Protein AF-A0A954UWA8-F1 (afdb_monomer_lite)

Sequence (147 aa):
MTDYVNLYKSAEDASPSINAAKHMTGFKRRRFMAAMAMEHCNGSPRQTETSLGFNRRAVSRGLQELELGKTIRNLPERRGRPRIEQQRLMNRRGFSLRKVRKTQPLKKIPETNDIFDNVKAAHQRAATDQSILRISIDDKAKVKIGD

Foldseek 3Di:
DDPPPPPPDDPPPLVVLVVVLVPDDDLVSLLSLQVCCVVPVVLQLVVCCVRNVDHSVSNVQSVVCVVVVHRPDDPVVVVDDPDVVVQVVQVVVVHHDDPDPPPDDPDDDPCNVVVVVVVVVVVVVLVPDPVHDDDDDDPPDDDDDDD

Radius of gyration: 26.73 Å; chains: 1; bounding box: 42×74×59 Å

Structure (mmCIF, N/CA/C/O backbone):
data_AF-A0A954UWA8-F1
#
_entry.id   AF-A0A954UWA8-F1
#
loop_
_atom_site.group_PDB
_atom_site.id
_atom_site.type_symbol
_atom_site.label_atom_id
_atom_site.label_alt_id
_atom_site.label_comp_id
_atom_site.label_asym_id
_atom_site.label_entity_id
_atom_site.label_seq_id
_atom_site.pdbx_PDB_ins_code
_atom_site.Cartn_x
_atom_site.Cartn_y
_atom_s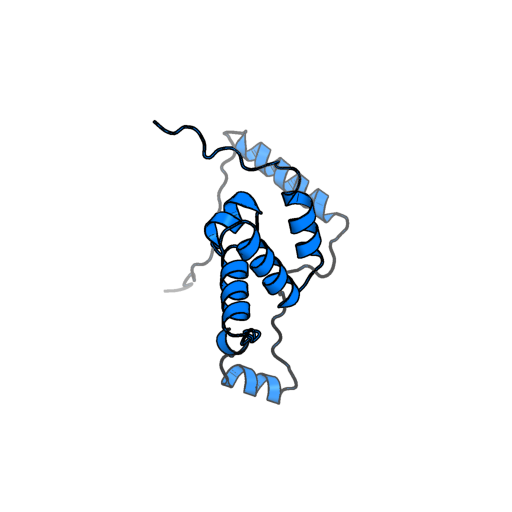ite.Cartn_z
_atom_site.occupancy
_atom_site.B_iso_or_equiv
_atom_site.auth_seq_id
_atom_site.auth_comp_id
_atom_site.auth_asym_id
_atom_site.auth_atom_id
_atom_site.pdbx_PDB_model_num
ATOM 1 N N . MET A 1 1 ? 0.218 42.835 -8.647 1.00 42.09 1 MET A N 1
ATOM 2 C CA . MET A 1 1 ? 0.907 41.682 -9.261 1.00 42.09 1 MET A CA 1
ATOM 3 C C . MET A 1 1 ? 1.791 41.084 -8.173 1.00 42.09 1 MET A C 1
ATOM 5 O O . MET A 1 1 ? 2.926 41.499 -8.003 1.00 42.09 1 MET A O 1
ATOM 9 N N . THR A 1 2 ? 1.187 40.310 -7.273 1.00 32.12 2 THR A N 1
ATOM 10 C CA . THR A 1 2 ? 1.740 40.021 -5.940 1.00 32.12 2 THR A CA 1
ATOM 11 C C . THR A 1 2 ? 2.605 38.763 -5.983 1.00 32.12 2 THR A C 1
ATOM 13 O O . THR A 1 2 ? 2.149 37.670 -5.659 1.00 32.12 2 THR A O 1
ATOM 16 N N . ASP A 1 3 ? 3.863 38.933 -6.376 1.00 39.56 3 ASP A N 1
ATOM 17 C CA . ASP A 1 3 ? 4.914 37.916 -6.287 1.00 39.56 3 ASP A CA 1
ATOM 18 C C . ASP A 1 3 ? 5.499 37.854 -4.864 1.00 39.56 3 ASP A C 1
ATOM 20 O O . ASP A 1 3 ? 6.631 38.261 -4.649 1.00 39.56 3 ASP A O 1
ATOM 24 N N . TYR A 1 4 ? 4.742 37.385 -3.859 1.00 35.78 4 TYR A N 1
ATOM 25 C CA . TYR A 1 4 ? 5.257 37.223 -2.477 1.00 35.78 4 TYR A CA 1
ATOM 26 C C . TYR A 1 4 ? 4.566 36.103 -1.670 1.00 35.78 4 TYR A C 1
ATOM 28 O O . TYR A 1 4 ? 4.330 36.238 -0.474 1.00 35.78 4 TYR A O 1
ATOM 36 N N . VAL A 1 5 ? 4.239 34.964 -2.292 1.00 45.06 5 VAL A N 1
ATOM 37 C CA . VAL A 1 5 ? 3.778 33.751 -1.562 1.00 45.06 5 VAL A CA 1
ATOM 38 C C . VAL A 1 5 ? 4.747 32.578 -1.761 1.00 45.06 5 VAL A C 1
ATOM 40 O O . VAL A 1 5 ? 4.404 31.415 -1.586 1.00 45.06 5 VAL A O 1
ATOM 43 N N . ASN A 1 6 ? 5.996 32.890 -2.114 1.00 44.12 6 ASN A N 1
ATOM 44 C CA . ASN A 1 6 ? 7.080 31.922 -2.277 1.00 44.12 6 ASN A CA 1
ATOM 45 C C . ASN A 1 6 ? 8.176 32.143 -1.221 1.00 44.12 6 ASN A C 1
ATOM 47 O O . ASN A 1 6 ? 9.364 32.190 -1.516 1.00 44.12 6 ASN A O 1
ATOM 51 N N . LEU A 1 7 ? 7.741 32.304 0.033 1.00 37.06 7 LEU A N 1
ATOM 52 C CA . LEU A 1 7 ? 8.599 32.364 1.218 1.00 37.06 7 LEU A CA 1
ATOM 53 C C . LEU A 1 7 ? 8.296 31.189 2.164 1.00 37.06 7 LEU A C 1
ATOM 55 O O . LEU A 1 7 ? 8.287 31.327 3.386 1.00 37.06 7 LEU A O 1
ATOM 59 N N . TYR A 1 8 ? 8.006 30.016 1.596 1.00 37.06 8 TYR A N 1
ATOM 60 C CA . TYR A 1 8 ? 7.974 28.776 2.361 1.00 37.06 8 TYR A CA 1
ATOM 61 C C . TYR A 1 8 ? 9.401 28.264 2.503 1.00 37.06 8 TYR A C 1
ATOM 63 O O . TYR A 1 8 ? 9.966 27.629 1.617 1.00 37.06 8 TYR A O 1
ATOM 71 N N . LYS A 1 9 ? 9.962 28.646 3.647 1.00 42.75 9 LYS A N 1
ATOM 72 C CA . LYS A 1 9 ? 11.097 28.048 4.342 1.00 42.75 9 LYS A CA 1
ATOM 73 C C . LYS A 1 9 ? 11.376 26.604 3.892 1.00 42.75 9 LYS A C 1
ATOM 75 O O . LYS A 1 9 ? 10.554 25.717 4.087 1.00 42.75 9 LYS A O 1
ATOM 80 N N . SER A 1 10 ? 12.557 26.452 3.302 1.00 33.97 10 SER A N 1
ATOM 81 C CA . SER A 1 10 ? 13.449 25.293 3.313 1.00 33.97 10 SER A CA 1
ATOM 82 C C . SER A 1 10 ? 12.843 23.911 3.046 1.00 33.97 10 SER A C 1
ATOM 84 O O . SER A 1 10 ? 12.248 23.268 3.904 1.00 33.97 10 SER A O 1
ATOM 86 N N . ALA A 1 11 ? 13.191 23.364 1.881 1.00 41.09 11 ALA A N 1
ATOM 87 C CA . ALA A 1 11 ? 13.067 21.950 1.518 1.00 41.09 11 ALA A CA 1
ATOM 88 C C . ALA A 1 11 ? 13.840 20.968 2.445 1.00 41.09 11 ALA A C 1
ATOM 90 O O . ALA A 1 11 ? 13.924 19.777 2.147 1.00 41.09 11 ALA A O 1
ATOM 91 N N . GLU A 1 12 ? 14.394 21.438 3.567 1.00 43.56 12 GLU A N 1
ATOM 92 C CA . GLU A 1 12 ? 15.214 20.664 4.506 1.00 43.56 12 GLU A CA 1
ATOM 93 C C . GLU A 1 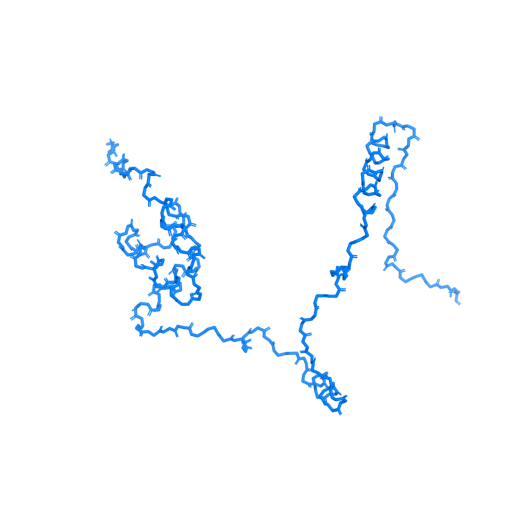12 ? 14.389 19.984 5.620 1.00 43.56 12 GLU A C 1
ATOM 95 O O . GLU A 1 12 ? 14.792 18.928 6.109 1.00 43.56 12 GLU A O 1
ATOM 100 N N . ASP A 1 13 ? 13.172 20.454 5.926 1.00 48.06 13 ASP A N 1
ATOM 101 C CA . ASP A 1 13 ? 12.352 19.905 7.028 1.0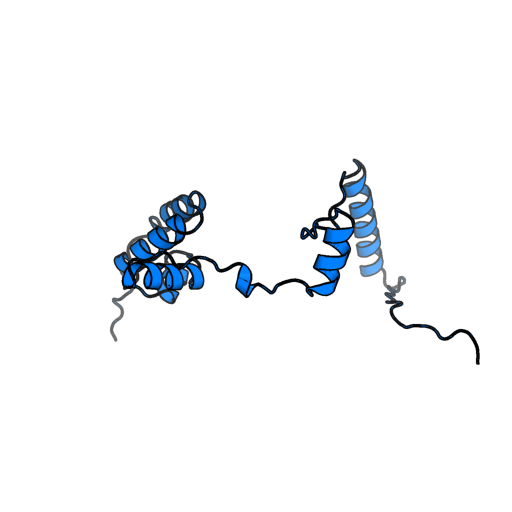0 48.06 13 ASP A CA 1
ATOM 102 C C . ASP A 1 13 ? 11.359 18.801 6.602 1.00 48.06 13 ASP A C 1
ATOM 104 O O . ASP A 1 13 ? 10.752 18.116 7.433 1.00 48.06 13 ASP A O 1
ATOM 108 N N . ALA A 1 14 ? 11.203 18.555 5.296 1.00 49.97 14 ALA A N 1
ATOM 109 C CA . ALA A 1 14 ? 10.303 17.510 4.798 1.00 49.97 14 ALA A CA 1
ATOM 110 C C . ALA A 1 14 ? 10.887 16.093 4.986 1.00 49.97 14 ALA A C 1
ATOM 112 O O . ALA A 1 14 ? 10.157 15.147 5.309 1.00 49.97 14 ALA A O 1
ATOM 113 N N . SER A 1 15 ? 12.207 15.939 4.837 1.00 48.75 15 SER A N 1
ATOM 114 C CA . SER A 1 15 ? 12.899 14.640 4.881 1.00 48.75 15 SER A CA 1
ATOM 115 C C . SER A 1 15 ? 12.805 13.917 6.240 1.00 48.75 15 SER A C 1
ATOM 117 O O . SER A 1 15 ? 12.526 12.709 6.246 1.00 48.75 15 SER A O 1
ATOM 119 N N . PRO A 1 16 ? 12.947 14.593 7.400 1.00 56.72 16 PRO A N 1
ATOM 120 C CA . PRO A 1 16 ? 12.762 13.964 8.710 1.00 56.72 16 PRO A CA 1
ATOM 121 C C . PRO A 1 16 ? 11.324 13.482 8.951 1.00 56.72 16 PRO A C 1
ATOM 123 O O . PRO A 1 16 ? 11.121 12.405 9.515 1.00 56.72 16 PRO A O 1
ATOM 126 N N . SER A 1 17 ? 10.317 14.224 8.474 1.00 67.88 17 SER A N 1
ATOM 127 C CA . SER A 1 17 ? 8.898 13.925 8.729 1.00 67.88 17 SER A CA 1
ATOM 128 C C . SER A 1 17 ? 8.416 12.649 8.021 1.00 67.88 17 SER A C 1
ATOM 130 O O . SER A 1 17 ? 7.712 11.820 8.609 1.00 67.88 17 SER A O 1
ATOM 132 N N . ILE A 1 18 ? 8.858 12.425 6.778 1.00 72.81 18 ILE A N 1
ATOM 133 C CA . ILE A 1 18 ? 8.570 11.200 6.022 1.00 72.81 18 ILE A CA 1
ATOM 134 C C . ILE A 1 18 ? 9.270 10.003 6.656 1.00 72.81 18 ILE A C 1
ATOM 136 O O . ILE A 1 18 ? 8.664 8.935 6.788 1.00 72.81 18 ILE A O 1
ATOM 140 N N . ASN A 1 19 ? 10.525 10.165 7.072 1.00 75.38 19 ASN A N 1
ATOM 141 C CA . ASN A 1 19 ? 11.275 9.095 7.721 1.00 75.38 19 ASN A CA 1
ATOM 142 C C . ASN A 1 19 ? 10.662 8.720 9.077 1.00 75.38 19 ASN A C 1
ATOM 144 O O . ASN A 1 19 ? 10.428 7.536 9.320 1.00 75.38 19 ASN A O 1
ATOM 148 N N . ALA A 1 20 ? 10.250 9.696 9.890 1.00 83.19 20 ALA A N 1
ATOM 149 C CA . ALA A 1 20 ? 9.495 9.449 11.118 1.00 83.19 20 ALA A CA 1
ATOM 150 C C . ALA A 1 20 ? 8.187 8.686 10.838 1.00 83.19 20 ALA A C 1
ATOM 152 O O . ALA A 1 20 ? 7.915 7.645 11.443 1.00 83.19 20 ALA A O 1
ATOM 153 N N . ALA A 1 21 ? 7.407 9.131 9.847 1.00 83.38 21 ALA A N 1
ATOM 154 C CA . ALA A 1 21 ? 6.148 8.487 9.487 1.00 83.38 21 ALA A CA 1
ATOM 155 C C . ALA A 1 21 ? 6.321 7.048 8.958 1.00 83.38 21 ALA A C 1
ATOM 157 O O . ALA A 1 21 ? 5.426 6.221 9.152 1.00 83.38 21 ALA A O 1
ATOM 158 N N . LYS A 1 22 ? 7.449 6.717 8.311 1.00 84.06 22 LYS A N 1
ATOM 159 C CA . LYS A 1 22 ? 7.761 5.352 7.840 1.00 84.06 22 LYS A CA 1
ATOM 160 C C . LYS A 1 22 ? 7.927 4.359 8.991 1.00 84.06 22 LYS A C 1
ATOM 162 O O . LYS A 1 22 ? 7.508 3.211 8.851 1.00 84.06 22 LYS A O 1
ATOM 167 N N . HIS A 1 23 ? 8.478 4.796 10.122 1.00 83.75 23 HIS A N 1
ATOM 168 C CA . HIS A 1 23 ? 8.664 3.952 11.307 1.00 83.75 23 HIS A CA 1
ATOM 169 C C . HIS A 1 23 ? 7.396 3.820 12.168 1.00 83.75 23 HIS A C 1
ATOM 171 O O . HIS A 1 23 ? 7.339 2.994 13.078 1.00 83.75 23 HIS A O 1
ATOM 177 N N . MET A 1 24 ? 6.338 4.574 11.856 1.00 86.81 24 MET A N 1
ATOM 178 C CA . MET A 1 24 ? 5.040 4.472 12.519 1.00 86.81 24 MET A CA 1
ATOM 179 C C . MET A 1 24 ? 4.063 3.619 11.702 1.00 86.81 24 MET A C 1
ATOM 181 O O . MET A 1 24 ? 3.979 3.709 10.477 1.00 86.81 24 MET A O 1
ATOM 185 N N . THR A 1 25 ? 3.232 2.822 12.377 1.00 84.81 25 THR A N 1
ATOM 186 C CA . THR A 1 25 ? 2.232 1.973 11.712 1.00 84.81 25 THR A CA 1
ATOM 187 C C . THR A 1 25 ? 0.799 2.334 12.106 1.00 84.81 25 THR A C 1
ATOM 189 O O . THR A 1 25 ? 0.516 2.900 13.165 1.00 84.81 25 THR A O 1
ATOM 192 N N . GLY A 1 26 ? -0.143 2.025 11.209 1.00 84.00 26 GLY A N 1
ATOM 193 C CA . GLY A 1 26 ? -1.576 2.089 11.496 1.00 84.00 26 GLY A CA 1
ATOM 194 C C . GLY A 1 26 ? -2.101 3.491 11.824 1.00 84.00 26 GLY A C 1
ATOM 195 O O . GLY A 1 26 ? -1.930 4.426 11.042 1.00 84.00 26 GLY A O 1
ATOM 196 N N . PHE A 1 27 ? -2.827 3.600 12.942 1.00 86.50 27 PHE A N 1
ATOM 197 C CA . PHE A 1 27 ? -3.468 4.846 13.377 1.00 86.50 27 PHE A CA 1
ATOM 198 C C . PHE A 1 27 ? -2.452 5.883 13.868 1.00 86.50 27 PHE A C 1
ATOM 200 O O . PHE A 1 27 ? -2.636 7.070 13.624 1.00 86.50 27 PHE A O 1
ATOM 207 N N . LYS A 1 28 ? -1.351 5.440 14.495 1.00 88.19 28 LYS A N 1
ATOM 208 C CA . LYS A 1 28 ? -0.296 6.329 15.002 1.00 88.19 28 LYS A CA 1
ATOM 209 C C . LYS A 1 28 ? 0.299 7.160 13.865 1.00 88.19 28 LYS A C 1
ATOM 211 O O . LYS A 1 28 ? 0.408 8.374 13.982 1.00 88.19 28 LYS A O 1
ATOM 216 N N . ARG A 1 29 ? 0.559 6.511 12.722 1.00 90.12 29 ARG A N 1
ATOM 217 C CA . ARG A 1 29 ? 1.032 7.181 11.505 1.00 90.12 29 ARG A CA 1
ATOM 218 C C . ARG A 1 29 ? 0.038 8.221 10.982 1.00 90.12 29 ARG A C 1
ATOM 220 O O . ARG A 1 29 ? 0.445 9.307 10.600 1.00 90.12 29 ARG A O 1
ATOM 227 N N . ARG A 1 30 ? -1.261 7.900 10.957 1.00 91.50 30 ARG A N 1
ATOM 228 C CA . ARG A 1 30 ? -2.296 8.827 10.465 1.00 91.50 30 ARG A CA 1
ATOM 229 C C . ARG A 1 30 ? -2.482 10.034 11.377 1.00 91.50 30 ARG A C 1
ATOM 231 O O . ARG A 1 30 ? -2.622 11.132 10.860 1.00 91.50 30 ARG A O 1
ATOM 238 N N . ARG A 1 31 ? -2.428 9.845 12.701 1.00 91.06 31 ARG A N 1
ATOM 239 C CA . ARG A 1 31 ? -2.466 10.959 13.663 1.00 91.06 31 ARG A CA 1
ATOM 240 C C . ARG A 1 31 ? -1.282 11.900 13.479 1.00 91.06 31 ARG A C 1
ATOM 242 O O . ARG A 1 31 ? -1.490 13.101 13.439 1.00 91.06 31 ARG A O 1
ATOM 249 N N . PHE A 1 32 ? -0.078 11.352 13.309 1.00 91.56 32 PHE A N 1
ATOM 250 C CA . PHE A 1 32 ? 1.119 12.147 13.031 1.00 91.56 32 PHE A CA 1
ATOM 251 C C . PHE A 1 32 ? 0.984 12.942 11.725 1.00 91.56 32 PHE A C 1
ATOM 253 O O . PHE A 1 32 ? 1.136 14.156 11.721 1.00 91.56 32 PHE A O 1
ATOM 260 N N . MET A 1 33 ? 0.597 12.276 10.632 1.00 91.38 33 MET A N 1
ATOM 261 C CA . MET A 1 33 ? 0.375 12.932 9.337 1.00 91.38 33 MET A CA 1
ATOM 262 C C . MET A 1 33 ? -0.695 14.031 9.401 1.00 91.38 33 MET A C 1
ATOM 264 O O . MET A 1 33 ? -0.559 15.053 8.740 1.00 91.38 33 MET A O 1
ATOM 268 N N . ALA A 1 34 ? -1.761 13.822 10.175 1.00 92.44 34 ALA A N 1
ATOM 269 C CA . ALA A 1 34 ? -2.829 14.801 10.333 1.00 92.44 34 ALA A CA 1
ATOM 270 C C . ALA A 1 34 ? -2.411 15.990 11.207 1.00 92.44 34 ALA A C 1
ATOM 272 O O . ALA A 1 34 ? -2.748 17.116 10.867 1.00 92.44 34 ALA A O 1
ATOM 273 N N . ALA A 1 35 ? -1.631 15.763 12.269 1.00 91.00 35 ALA A N 1
ATOM 274 C CA . ALA A 1 35 ? -1.051 16.842 13.069 1.00 91.00 35 ALA A CA 1
ATOM 275 C C . ALA A 1 35 ? -0.135 17.734 12.216 1.00 91.00 35 ALA A C 1
ATOM 277 O O . ALA A 1 35 ? -0.338 18.942 12.165 1.00 91.00 35 ALA A O 1
ATOM 278 N N . MET A 1 36 ? 0.767 17.125 11.438 1.00 90.06 36 MET A N 1
ATOM 279 C CA . MET A 1 36 ? 1.628 17.844 10.491 1.00 90.06 36 MET A CA 1
ATOM 280 C C . MET A 1 36 ? 0.822 18.612 9.434 1.00 90.06 36 MET A C 1
ATOM 282 O O . MET A 1 36 ? 1.190 19.715 9.042 1.00 90.06 36 MET A O 1
ATOM 286 N N . ALA A 1 37 ? -0.294 18.044 8.963 1.00 91.88 37 ALA A N 1
ATOM 287 C CA . ALA A 1 37 ? -1.171 18.719 8.012 1.00 91.88 37 ALA A CA 1
ATOM 288 C C . ALA A 1 37 ? -1.881 19.932 8.630 1.00 91.88 37 ALA A C 1
ATOM 290 O O . ALA A 1 37 ? -2.044 20.937 7.944 1.00 91.88 37 ALA A O 1
ATOM 291 N N . MET A 1 38 ? -2.292 19.857 9.899 1.00 91.19 38 MET A N 1
ATOM 292 C CA . MET A 1 38 ? -2.868 20.998 10.618 1.00 91.19 38 MET A CA 1
ATOM 293 C C . MET A 1 38 ? -1.840 22.112 10.816 1.00 91.19 38 MET A C 1
ATOM 295 O O . MET A 1 38 ? -2.161 23.270 10.580 1.00 91.19 38 MET A O 1
ATOM 299 N N . GLU A 1 39 ? -0.613 21.753 11.196 1.00 90.06 39 GLU A N 1
ATOM 300 C CA . GLU A 1 39 ? 0.465 22.702 11.488 1.00 90.06 39 GLU A CA 1
ATOM 301 C C . GLU A 1 39 ? 1.001 23.403 10.231 1.00 90.06 39 GLU A C 1
ATOM 303 O O . GLU A 1 39 ? 1.178 24.618 10.227 1.00 90.06 39 GLU A O 1
ATOM 308 N N . HIS A 1 40 ? 1.222 22.657 9.145 1.00 85.44 40 HIS A N 1
ATOM 309 C CA . HIS A 1 40 ? 1.943 23.171 7.972 1.00 85.44 40 HIS A CA 1
ATOM 310 C C . HIS A 1 40 ? 1.088 23.340 6.714 1.00 85.44 40 HIS A C 1
ATOM 312 O O . HIS A 1 40 ? 1.534 23.954 5.746 1.00 85.44 40 HIS A O 1
ATOM 318 N N . CYS A 1 41 ? -0.112 22.761 6.669 1.00 86.06 41 CYS A N 1
ATOM 319 C CA . CYS A 1 41 ? -0.947 22.737 5.464 1.00 86.06 41 CYS A CA 1
ATOM 320 C C . CYS A 1 41 ? -2.392 23.171 5.731 1.00 86.06 41 CYS A C 1
ATOM 322 O O . CYS A 1 41 ? -3.269 22.834 4.937 1.00 86.06 41 CYS A O 1
ATOM 324 N N . ASN A 1 42 ? -2.669 23.853 6.848 1.00 87.69 42 ASN A N 1
ATOM 325 C CA . ASN A 1 42 ? -4.013 24.291 7.252 1.00 87.69 42 ASN A CA 1
ATOM 326 C C . ASN A 1 42 ? -5.070 23.166 7.187 1.00 87.69 42 ASN A C 1
ATOM 328 O O . ASN A 1 42 ? -6.220 23.392 6.816 1.00 87.69 42 ASN A O 1
ATOM 332 N N . GLY A 1 43 ? -4.669 21.921 7.460 1.00 88.00 43 GLY A N 1
ATOM 333 C CA . GLY A 1 43 ? -5.533 20.743 7.364 1.00 88.00 43 GLY A CA 1
ATOM 334 C C . GLY A 1 43 ? -5.858 20.285 5.934 1.00 88.00 43 GLY A C 1
ATOM 335 O O . GLY A 1 43 ? -6.717 19.429 5.758 1.00 88.00 43 GLY A O 1
ATOM 336 N N . SER A 1 44 ? -5.196 20.803 4.894 1.00 92.88 44 SER A N 1
ATOM 337 C CA . SER A 1 44 ? -5.453 20.450 3.490 1.00 92.88 44 SER A CA 1
ATOM 338 C C . SER A 1 44 ? -4.666 19.211 3.040 1.00 92.88 44 SER A C 1
ATOM 340 O O . SER A 1 44 ? -3.456 19.301 2.819 1.00 92.88 44 SER A O 1
ATOM 342 N N . PRO A 1 45 ? -5.320 18.061 2.762 1.00 93.94 45 PRO A N 1
ATOM 343 C CA . PRO A 1 45 ? -4.615 16.838 2.370 1.00 93.94 45 PRO A CA 1
ATOM 344 C C . PRO A 1 45 ? -3.864 16.950 1.042 1.00 93.94 45 PRO A C 1
ATOM 346 O O . PRO A 1 45 ? -2.918 16.202 0.805 1.00 93.94 45 PRO A O 1
ATOM 349 N N . ARG A 1 46 ? -4.315 17.844 0.153 1.00 91.25 46 ARG A N 1
ATOM 350 C CA . ARG A 1 46 ? -3.710 18.050 -1.168 1.00 91.25 46 ARG A CA 1
ATOM 351 C C . ARG A 1 46 ? -2.409 18.836 -1.052 1.00 91.25 46 ARG A C 1
ATOM 353 O O . ARG A 1 46 ? -1.423 18.446 -1.660 1.00 91.25 46 ARG A O 1
ATOM 360 N N . GLN A 1 47 ? -2.395 19.878 -0.220 1.00 88.12 47 GLN A N 1
ATOM 361 C CA . GLN A 1 47 ? -1.172 20.623 0.076 1.00 88.12 47 GLN A CA 1
ATOM 362 C C . GLN A 1 47 ? -0.168 19.751 0.835 1.00 88.12 47 GLN A C 1
ATOM 364 O O . GLN A 1 47 ? 1.010 19.775 0.514 1.00 88.12 47 GLN A O 1
ATOM 369 N N . THR A 1 48 ? -0.622 18.893 1.755 1.00 88.19 48 THR A N 1
ATOM 370 C CA . THR A 1 48 ? 0.264 17.953 2.466 1.00 88.19 48 THR A CA 1
ATOM 371 C C . THR A 1 48 ? 0.945 16.948 1.533 1.00 88.19 48 THR A C 1
ATOM 373 O O . THR A 1 48 ? 2.091 16.570 1.761 1.00 88.19 48 THR A O 1
ATOM 376 N N . GLU A 1 49 ? 0.267 16.507 0.473 1.00 90.06 49 GLU A N 1
ATOM 377 C CA . GLU A 1 49 ? 0.867 15.633 -0.542 1.00 90.06 49 GLU A CA 1
ATOM 378 C C . GLU A 1 49 ? 1.935 16.370 -1.353 1.00 90.06 49 GLU A C 1
ATOM 380 O O . GLU A 1 49 ? 3.030 15.842 -1.532 1.00 90.06 49 GLU A O 1
ATOM 385 N N . THR A 1 50 ? 1.644 17.598 -1.787 1.00 87.88 50 THR A N 1
ATOM 386 C CA . THR A 1 50 ? 2.579 18.417 -2.569 1.00 87.88 50 THR A CA 1
ATOM 387 C C . THR A 1 50 ? 3.791 18.870 -1.752 1.00 87.88 50 THR A C 1
ATOM 389 O O . THR A 1 50 ? 4.908 18.779 -2.247 1.00 87.88 50 THR A O 1
ATOM 392 N N . SER A 1 51 ? 3.590 19.321 -0.511 1.00 84.19 51 SER A N 1
ATOM 393 C CA . SER A 1 51 ? 4.644 19.928 0.312 1.00 84.19 51 SER A CA 1
ATOM 394 C C . SER A 1 51 ? 5.399 18.924 1.190 1.00 84.19 51 SER A C 1
ATOM 396 O O . SER A 1 51 ? 6.601 19.068 1.376 1.00 84.19 51 SER A O 1
ATOM 398 N N . LEU A 1 52 ? 4.718 17.906 1.739 1.00 82.38 52 LEU A N 1
ATOM 399 C CA . LEU A 1 52 ? 5.299 16.942 2.694 1.00 82.38 52 LEU A CA 1
ATOM 400 C C . LEU A 1 52 ? 5.372 15.504 2.154 1.00 82.38 52 LEU A C 1
ATOM 402 O O . LEU A 1 52 ? 5.824 14.606 2.861 1.00 82.38 52 LEU A O 1
ATOM 406 N N . GLY A 1 53 ? 4.892 15.230 0.935 1.00 86.81 53 GLY A N 1
ATOM 407 C CA . GLY A 1 53 ? 4.945 13.892 0.330 1.00 86.81 53 GLY A CA 1
ATOM 408 C C . GLY A 1 53 ? 4.078 12.834 1.027 1.00 86.81 53 GLY A C 1
ATOM 409 O O . GLY A 1 53 ? 4.236 11.631 0.788 1.00 86.81 53 GLY A O 1
ATOM 410 N N . PHE A 1 54 ? 3.156 13.235 1.909 1.00 89.38 54 PHE A N 1
ATOM 411 C CA . PHE A 1 54 ? 2.242 12.301 2.561 1.00 89.38 54 PHE A CA 1
ATOM 412 C C . PHE A 1 54 ? 1.084 11.908 1.649 1.00 89.38 54 PHE A C 1
ATOM 414 O O . PHE A 1 54 ? 0.542 12.702 0.889 1.00 89.38 54 PHE A O 1
ATOM 421 N N . ASN A 1 55 ? 0.629 10.659 1.774 1.00 91.81 55 ASN A N 1
ATOM 422 C CA . ASN A 1 55 ? -0.531 10.197 1.022 1.00 91.81 55 ASN A CA 1
ATOM 423 C C . ASN A 1 55 ? -1.797 10.953 1.462 1.00 91.81 55 ASN A C 1
ATOM 425 O O . ASN A 1 55 ? -2.284 10.748 2.581 1.00 91.81 55 ASN A O 1
ATOM 429 N N . ARG A 1 56 ? -2.395 11.731 0.551 1.00 93.12 56 ARG A N 1
ATOM 430 C CA . ARG A 1 56 ? -3.598 12.539 0.818 1.00 93.12 56 ARG A CA 1
ATOM 431 C C . ARG A 1 56 ? -4.770 11.764 1.432 1.00 93.12 56 ARG A C 1
ATOM 433 O O . ARG A 1 56 ? -5.487 12.293 2.275 1.00 93.12 56 ARG A O 1
ATOM 440 N N . ARG A 1 57 ? -4.974 10.489 1.070 1.00 94.19 57 ARG A N 1
ATOM 441 C CA . ARG A 1 57 ? -6.068 9.666 1.628 1.00 94.19 57 ARG A CA 1
AT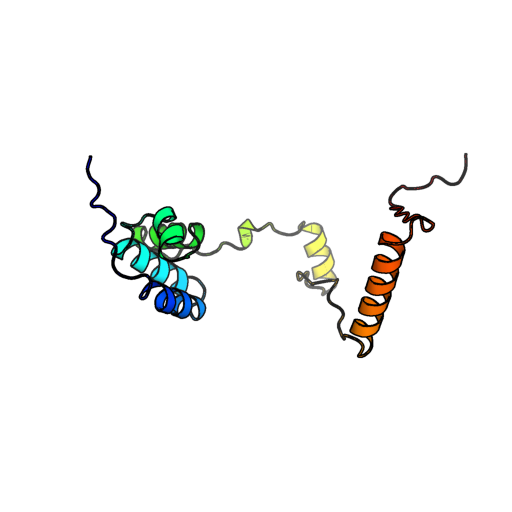OM 442 C C . ARG A 1 57 ? -5.796 9.284 3.082 1.00 94.19 57 ARG A C 1
ATOM 444 O O . ARG A 1 57 ? -6.728 9.180 3.874 1.00 94.19 57 ARG A O 1
ATOM 451 N N . ALA A 1 58 ? -4.531 9.058 3.434 1.00 91.62 58 ALA A N 1
ATOM 452 C CA . ALA A 1 58 ? -4.135 8.765 4.807 1.00 91.62 58 ALA A CA 1
ATOM 453 C C . ALA A 1 58 ? -4.249 10.008 5.700 1.00 91.62 58 ALA A C 1
ATOM 455 O O . ALA A 1 58 ? -4.731 9.881 6.823 1.00 91.62 58 ALA A O 1
ATOM 456 N N . VAL A 1 59 ? -3.870 11.178 5.172 1.00 93.38 59 VAL A N 1
ATOM 457 C CA . VAL A 1 59 ? -4.005 12.485 5.835 1.00 93.38 59 VAL A CA 1
ATOM 458 C C . VAL A 1 59 ? -5.478 12.826 6.057 1.00 93.38 59 VAL A C 1
ATOM 460 O O . VAL A 1 59 ? -5.879 13.035 7.193 1.00 93.38 59 VAL A O 1
ATOM 463 N N . SER A 1 60 ? -6.311 12.763 5.011 1.00 94.81 60 SER A N 1
ATOM 464 C CA . SER A 1 60 ? -7.759 13.017 5.105 1.00 94.81 60 SER A CA 1
ATOM 465 C C . SER A 1 60 ? -8.437 12.137 6.158 1.00 94.81 60 SER A C 1
ATOM 467 O O . SER A 1 60 ? -9.217 12.619 6.975 1.00 94.81 60 SER A O 1
ATOM 469 N N . ARG A 1 61 ? -8.081 10.849 6.204 1.00 92.81 61 ARG A N 1
ATOM 470 C CA . ARG A 1 61 ? -8.590 9.941 7.233 1.00 92.81 61 ARG A CA 1
ATOM 471 C C . ARG A 1 61 ? -8.073 10.278 8.631 1.00 92.81 61 ARG A C 1
ATOM 473 O O . ARG A 1 61 ? -8.812 10.122 9.591 1.00 92.81 61 ARG A O 1
ATOM 480 N N . GLY A 1 62 ? -6.815 10.695 8.756 1.00 93.00 62 GLY A N 1
ATOM 481 C CA . GLY A 1 62 ? -6.249 11.129 10.031 1.00 93.00 62 GLY A CA 1
ATOM 482 C C . GLY A 1 62 ? -6.910 12.406 10.560 1.00 93.00 62 GLY A C 1
ATOM 483 O O . GLY A 1 62 ? -7.157 12.492 11.755 1.00 93.00 62 GLY A O 1
ATOM 484 N N . LEU A 1 63 ? -7.257 13.348 9.680 1.00 93.69 63 LEU A N 1
ATOM 485 C CA . LEU A 1 63 ? -7.981 14.570 10.039 1.00 93.69 63 LEU A CA 1
ATOM 486 C C . LEU A 1 63 ? -9.390 14.254 10.549 1.00 93.69 63 LEU A C 1
ATOM 488 O O . LEU A 1 63 ? -9.744 14.686 11.638 1.00 93.69 63 LEU A O 1
ATOM 492 N N . GLN A 1 64 ? -10.133 13.386 9.855 1.00 92.38 64 GLN A N 1
ATOM 493 C CA . GLN A 1 64 ? -11.429 12.895 10.347 1.00 92.38 64 GLN A CA 1
ATOM 494 C C . GLN A 1 64 ? -11.308 12.185 11.707 1.00 92.38 64 GLN A C 1
ATOM 496 O O . GLN A 1 64 ? -12.173 12.318 12.566 1.00 92.38 64 GLN A O 1
ATOM 501 N N . GLU A 1 65 ? -10.236 11.413 11.919 1.00 91.38 65 GLU A N 1
ATOM 502 C CA . GLU A 1 65 ? -9.958 10.755 13.204 1.00 91.38 65 GLU A CA 1
ATOM 503 C C . GLU A 1 65 ? -9.669 11.764 14.331 1.00 91.38 65 GLU A C 1
ATOM 505 O O . GLU A 1 65 ? -10.048 11.508 15.476 1.00 91.38 65 GLU A O 1
ATOM 510 N N . LEU A 1 66 ? -9.009 12.888 14.020 1.00 88.62 66 LEU A N 1
ATOM 511 C CA . LEU A 1 66 ? -8.765 13.984 14.962 1.00 88.62 66 LEU A CA 1
ATOM 512 C C . LEU A 1 66 ? -10.057 14.741 15.291 1.00 88.62 66 LEU A C 1
ATOM 514 O O . LEU A 1 66 ? -10.345 14.918 16.470 1.00 88.62 66 LEU A O 1
ATOM 518 N N . GLU A 1 67 ? -10.850 15.111 14.283 1.00 88.94 67 GLU A N 1
ATOM 519 C CA . GLU A 1 67 ? -12.139 15.803 14.454 1.00 88.94 67 GLU A CA 1
ATOM 520 C C . GLU A 1 67 ? -13.128 14.984 15.292 1.00 88.94 67 GLU A C 1
ATOM 522 O O . GLU A 1 67 ? -13.764 15.500 16.206 1.00 88.94 67 GLU A O 1
ATOM 527 N N . LEU A 1 68 ? -13.238 13.681 15.017 1.00 86.56 68 LEU A N 1
ATOM 528 C CA . LEU A 1 68 ? -14.155 12.789 15.730 1.00 86.56 68 LEU A CA 1
ATOM 529 C C . LEU A 1 68 ? -13.617 12.329 17.095 1.00 86.56 68 LEU A C 1
ATOM 531 O O . LEU A 1 68 ? -14.339 11.651 17.833 1.00 86.56 68 LEU A O 1
ATOM 535 N N . GLY A 1 69 ? -12.340 12.590 17.405 1.00 84.31 69 GLY A N 1
ATOM 536 C CA . GLY A 1 69 ? -11.662 12.097 18.611 1.00 84.31 69 GLY A CA 1
ATOM 537 C C . GLY A 1 69 ? -11.601 10.565 18.721 1.00 84.31 69 GLY A C 1
ATOM 538 O O . GLY A 1 69 ? -11.342 10.019 19.794 1.00 84.31 69 GLY A O 1
ATOM 539 N N . LYS A 1 70 ? -11.867 9.841 17.627 1.00 82.25 70 LYS A N 1
ATOM 540 C CA . LYS A 1 70 ? -12.002 8.378 17.589 1.00 82.25 70 LYS A CA 1
ATOM 541 C C . LYS A 1 70 ? -11.193 7.813 16.435 1.00 82.25 70 LYS A C 1
ATOM 543 O O . LYS A 1 70 ? -11.248 8.296 15.308 1.00 82.25 70 LYS A O 1
ATOM 548 N N . THR A 1 71 ? -10.480 6.717 16.687 1.00 79.94 71 THR A N 1
ATOM 549 C CA . THR A 1 71 ? -9.783 6.003 15.615 1.00 79.94 71 THR A CA 1
ATOM 550 C C . THR A 1 71 ? -10.787 5.257 14.738 1.00 79.94 71 THR A C 1
ATOM 552 O O . THR A 1 71 ? -11.473 4.334 15.182 1.00 79.94 71 THR A O 1
ATOM 555 N N . ILE A 1 72 ? -10.858 5.628 13.457 1.00 74.31 72 ILE A N 1
ATOM 556 C CA . ILE A 1 72 ? -11.695 4.955 12.468 1.00 74.31 72 ILE A CA 1
ATOM 557 C C . ILE A 1 72 ? -11.072 3.583 12.218 1.00 74.31 72 ILE A C 1
ATOM 559 O O . ILE A 1 72 ? -10.101 3.436 11.460 1.00 74.31 72 ILE A O 1
ATOM 563 N N . ARG A 1 73 ? -11.637 2.553 12.855 1.00 68.06 73 ARG A N 1
ATOM 564 C CA . ARG A 1 73 ? -11.233 1.160 12.645 1.00 68.06 73 ARG A CA 1
ATOM 565 C C . ARG A 1 73 ? -11.284 0.838 11.153 1.00 68.06 73 ARG A C 1
ATOM 567 O O . ARG A 1 73 ? -12.237 1.159 10.445 1.00 68.06 73 ARG A O 1
ATOM 574 N N . ASN A 1 74 ? -10.232 0.204 10.645 1.00 62.66 74 ASN A N 1
ATOM 575 C CA . ASN A 1 74 ? -10.336 -0.460 9.354 1.00 62.66 74 ASN A CA 1
ATOM 576 C C . ASN A 1 74 ? -11.336 -1.598 9.540 1.00 62.66 74 ASN A C 1
ATOM 578 O O . ASN A 1 74 ? -11.018 -2.525 10.270 1.00 62.66 74 ASN A O 1
ATOM 582 N N . LEU A 1 75 ? -12.522 -1.514 8.931 1.00 58.81 75 LEU A N 1
ATOM 583 C CA . LEU A 1 75 ? -13.462 -2.632 8.891 1.00 58.81 75 LEU A CA 1
ATOM 584 C C . LEU A 1 75 ? -12.975 -3.623 7.823 1.00 58.81 75 LEU A C 1
ATOM 586 O O . LEU A 1 75 ? -13.188 -3.365 6.633 1.00 58.81 75 LEU A O 1
ATOM 590 N N . PRO A 1 76 ? -12.306 -4.739 8.182 1.00 54.06 76 PRO A N 1
ATOM 591 C CA . PRO A 1 76 ? -11.943 -5.753 7.195 1.00 54.06 76 PRO A CA 1
ATOM 592 C C . PRO A 1 76 ? -13.191 -6.372 6.553 1.00 54.06 76 PRO A C 1
ATOM 594 O O . PRO A 1 76 ? -13.123 -6.824 5.416 1.00 54.06 76 PRO A O 1
ATOM 597 N N . GLU A 1 77 ? -14.334 -6.313 7.237 1.00 50.41 77 GLU A N 1
ATOM 598 C CA . GLU A 1 77 ? -15.652 -6.757 6.772 1.00 50.41 77 GLU A CA 1
ATOM 599 C C . GLU A 1 77 ? -16.085 -6.075 5.464 1.00 50.41 77 GLU A C 1
ATOM 601 O O . GLU A 1 77 ? -16.719 -6.702 4.619 1.00 50.41 77 GLU A O 1
ATOM 606 N N . ARG A 1 78 ? -15.651 -4.825 5.223 1.00 47.84 78 ARG A N 1
ATOM 607 C CA . ARG A 1 78 ? -15.910 -4.092 3.969 1.00 47.84 78 ARG A CA 1
ATOM 608 C C . ARG A 1 78 ? -15.058 -4.558 2.783 1.00 47.84 78 ARG A C 1
ATOM 610 O O . ARG A 1 78 ? -15.301 -4.126 1.663 1.00 47.84 78 ARG A O 1
ATOM 617 N N . ARG A 1 79 ? -14.065 -5.435 2.992 1.00 57.25 79 ARG A N 1
ATOM 618 C CA . ARG A 1 79 ? -13.252 -6.033 1.909 1.00 57.25 79 ARG A CA 1
ATOM 619 C C . ARG A 1 79 ? -13.947 -7.218 1.219 1.00 57.25 79 ARG A C 1
ATOM 621 O O . ARG A 1 79 ? -13.342 -7.823 0.335 1.00 57.25 79 ARG A O 1
ATOM 628 N N . GLY A 1 80 ? -15.190 -7.518 1.613 1.00 53.84 80 GLY A N 1
ATOM 629 C CA . GLY A 1 80 ? -16.003 -8.623 1.112 1.00 53.84 80 GLY A CA 1
ATOM 630 C C . GLY A 1 80 ? -15.678 -9.946 1.810 1.00 53.84 80 GLY A C 1
ATOM 631 O O . GLY A 1 80 ? -14.513 -10.317 1.966 1.00 53.84 80 GLY A O 1
ATOM 632 N N . ARG A 1 81 ? -16.721 -10.674 2.230 1.00 59.84 81 ARG A N 1
ATOM 633 C CA . ARG A 1 81 ? -16.621 -12.062 2.706 1.00 59.84 81 ARG A CA 1
ATOM 634 C C . ARG A 1 81 ? -16.510 -12.983 1.478 1.00 59.84 81 ARG A C 1
ATOM 636 O O . ARG A 1 81 ? -17.259 -12.767 0.525 1.00 59.84 81 ARG A O 1
ATOM 643 N N . PRO A 1 82 ? -15.628 -14.001 1.455 1.00 60.19 82 PRO A N 1
ATOM 644 C CA . PRO A 1 82 ? -15.709 -15.039 0.424 1.00 60.19 82 PRO A CA 1
ATOM 645 C C . PRO A 1 82 ? -17.113 -15.667 0.431 1.00 60.19 82 PRO A C 1
ATOM 647 O O . PRO A 1 82 ? -17.772 -15.672 1.476 1.00 60.19 82 PRO A O 1
ATOM 650 N N . ARG A 1 83 ? -17.584 -16.182 -0.718 1.00 62.47 83 ARG A N 1
ATOM 651 C CA . ARG A 1 83 ? -18.907 -16.829 -0.815 1.00 62.47 83 ARG A CA 1
ATOM 652 C C . ARG A 1 83 ? -19.066 -17.836 0.331 1.00 62.47 83 ARG A C 1
ATOM 654 O O . ARG A 1 83 ? -18.228 -18.720 0.511 1.00 62.47 83 ARG A O 1
ATOM 661 N N . ILE A 1 84 ? -20.130 -17.674 1.120 1.00 62.84 84 ILE A N 1
ATOM 662 C CA . ILE A 1 84 ? -20.330 -18.378 2.401 1.00 62.84 84 ILE A CA 1
ATOM 663 C C . ILE A 1 84 ? -20.293 -19.899 2.217 1.00 62.84 84 ILE A C 1
ATOM 665 O O . ILE A 1 84 ? -19.756 -20.608 3.066 1.00 62.84 84 ILE A O 1
ATOM 669 N N . GLU A 1 85 ? -20.808 -20.396 1.095 1.00 70.50 85 GLU A N 1
ATOM 670 C CA . GLU A 1 85 ? -20.814 -21.820 0.759 1.00 70.50 85 GLU A CA 1
ATOM 671 C C . GLU A 1 85 ? -19.407 -22.402 0.622 1.00 70.50 85 GLU A C 1
ATOM 673 O O . GLU A 1 85 ? -19.102 -23.428 1.229 1.00 70.50 85 GLU A O 1
ATOM 678 N N . GLN A 1 86 ? -18.514 -21.706 -0.088 1.00 70.56 86 GLN A N 1
ATOM 679 C CA . GLN A 1 86 ? -17.122 -22.131 -0.241 1.00 70.56 86 GLN A CA 1
ATOM 680 C C . GLN A 1 86 ? -16.407 -22.150 1.113 1.00 70.56 86 GLN A C 1
ATOM 682 O O . GLN A 1 86 ? -15.661 -23.081 1.406 1.00 70.56 86 GLN A O 1
ATOM 687 N N . GLN A 1 87 ? -16.683 -21.170 1.977 1.00 72.50 87 GLN A N 1
ATOM 688 C CA . GLN A 1 87 ? -16.124 -21.142 3.327 1.00 72.50 87 GLN A CA 1
ATOM 689 C C . GLN A 1 87 ? -16.645 -22.296 4.195 1.00 72.50 87 GLN A C 1
ATOM 691 O O . GLN A 1 87 ? -15.854 -22.950 4.870 1.00 72.50 87 GLN A O 1
ATOM 696 N N . ARG A 1 88 ? -17.957 -22.570 4.184 1.00 77.62 88 ARG A N 1
ATOM 697 C CA . ARG A 1 88 ? -18.567 -23.660 4.968 1.00 77.62 88 ARG A CA 1
ATOM 698 C C . ARG A 1 88 ? -18.044 -25.027 4.539 1.00 77.62 88 ARG A C 1
ATOM 700 O O . ARG A 1 88 ? -17.720 -25.845 5.395 1.00 77.62 88 ARG A O 1
ATOM 707 N N . LEU A 1 89 ? -17.935 -25.255 3.231 1.00 81.69 89 LEU A N 1
ATOM 708 C CA . LEU A 1 89 ? -17.444 -26.511 2.672 1.00 81.69 89 LEU A CA 1
ATOM 709 C C . LEU A 1 89 ? -15.976 -26.771 3.052 1.00 81.69 89 LEU A C 1
ATOM 711 O O . LEU A 1 89 ? -15.615 -27.896 3.390 1.00 81.69 89 LEU A O 1
ATOM 715 N N . MET A 1 90 ? -15.141 -25.731 3.021 1.00 78.25 90 MET A N 1
ATOM 716 C CA . MET A 1 90 ? -13.721 -25.822 3.374 1.00 78.25 90 MET A CA 1
ATOM 717 C C . MET A 1 90 ? -13.527 -25.998 4.880 1.00 78.25 90 MET A C 1
ATOM 719 O O . MET A 1 90 ? -12.800 -26.898 5.295 1.00 78.25 90 MET A O 1
ATOM 723 N N . ASN A 1 91 ? -14.262 -25.232 5.695 1.00 82.25 91 ASN A N 1
ATOM 724 C CA . ASN A 1 91 ? -14.230 -25.356 7.151 1.00 82.25 91 ASN A CA 1
ATOM 725 C C . ASN A 1 91 ? -14.694 -26.748 7.617 1.00 82.25 91 ASN A C 1
ATOM 727 O O . ASN A 1 91 ? -14.069 -27.319 8.503 1.00 82.25 91 ASN A O 1
ATOM 731 N N . ARG A 1 92 ? -15.738 -27.328 6.995 1.00 86.56 92 ARG A N 1
ATOM 732 C CA . ARG A 1 92 ? -16.200 -28.705 7.278 1.00 86.56 92 ARG A CA 1
ATOM 733 C C . ARG A 1 92 ? -15.100 -29.745 7.040 1.00 86.56 92 ARG A C 1
ATOM 735 O O . ARG A 1 92 ? -15.069 -30.762 7.716 1.00 86.56 92 ARG A O 1
ATOM 742 N N . ARG A 1 93 ? -14.201 -29.488 6.088 1.00 84.88 93 ARG A N 1
ATOM 743 C CA . ARG A 1 93 ? -13.052 -30.347 5.771 1.00 84.88 93 ARG A CA 1
ATOM 744 C C . ARG A 1 93 ? -11.782 -29.990 6.558 1.00 84.88 93 ARG A C 1
ATOM 746 O O . ARG A 1 93 ? -10.719 -30.500 6.233 1.00 84.88 93 ARG A O 1
ATOM 753 N N . GLY A 1 94 ? -11.868 -29.102 7.552 1.00 85.69 94 GLY A N 1
ATOM 754 C CA . GLY A 1 94 ? -10.721 -28.672 8.361 1.00 85.69 94 GLY A CA 1
ATOM 755 C C . GLY A 1 94 ? -9.792 -27.661 7.675 1.00 85.69 94 GLY A C 1
ATOM 756 O O . GLY A 1 94 ? -8.744 -27.322 8.220 1.00 85.69 94 GLY A O 1
ATOM 757 N N . PHE A 1 95 ? -10.158 -27.133 6.503 1.00 79.94 95 PHE A N 1
ATOM 758 C CA . PHE A 1 95 ? -9.345 -26.161 5.772 1.00 79.94 95 PHE A CA 1
ATOM 759 C C . PHE A 1 95 ? -9.809 -24.726 6.028 1.00 79.94 95 PHE A C 1
ATOM 761 O O . PHE A 1 95 ? -10.963 -24.368 5.800 1.00 79.94 95 PHE A O 1
ATOM 768 N N . SER A 1 96 ? -8.875 -23.862 6.429 1.00 76.06 96 SER A N 1
ATOM 769 C CA . SER A 1 96 ? -9.106 -22.417 6.523 1.00 76.06 96 SER A CA 1
ATOM 770 C C . SER A 1 96 ? -8.738 -21.718 5.215 1.00 76.06 96 SER A C 1
ATOM 772 O O . SER A 1 96 ? -7.577 -21.728 4.801 1.00 76.06 96 SER A O 1
ATOM 774 N N . LEU A 1 97 ? -9.709 -21.054 4.579 1.00 68.44 97 LEU A N 1
ATOM 775 C CA . LEU A 1 97 ? -9.460 -20.208 3.408 1.00 68.44 97 LEU A CA 1
ATOM 776 C C . LEU A 1 97 ? -8.642 -18.968 3.805 1.00 68.44 97 LEU A C 1
ATOM 778 O O . LEU A 1 97 ? -9.182 -17.941 4.210 1.00 68.44 97 LEU A O 1
ATOM 782 N N . ARG A 1 98 ? -7.316 -19.055 3.677 1.00 65.38 98 ARG A N 1
ATOM 783 C CA . ARG A 1 98 ? -6.412 -17.900 3.745 1.00 65.38 98 ARG A CA 1
ATOM 784 C C . ARG A 1 98 ? -6.108 -17.408 2.335 1.00 65.38 98 ARG A C 1
ATOM 786 O O . ARG A 1 98 ? -5.996 -18.202 1.403 1.00 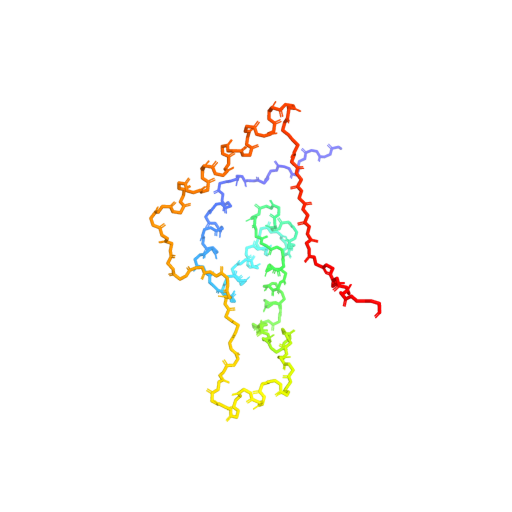65.38 98 ARG A O 1
ATOM 793 N N . LYS A 1 99 ? -5.935 -16.094 2.165 1.00 62.16 99 LYS A N 1
ATOM 794 C CA . LYS A 1 99 ? -5.373 -15.556 0.919 1.00 62.16 99 LYS A CA 1
ATOM 795 C C . LYS A 1 99 ? -3.917 -16.011 0.829 1.00 62.16 99 LYS A C 1
ATOM 797 O O . LYS A 1 99 ? -3.059 -15.467 1.515 1.00 62.16 99 LYS A O 1
ATOM 802 N N . VAL A 1 100 ? -3.661 -17.027 0.014 1.00 60.38 100 VAL A N 1
ATOM 803 C CA . VAL A 1 100 ? -2.315 -17.538 -0.262 1.00 60.38 100 VAL A CA 1
ATOM 804 C C . VAL A 1 100 ? -1.812 -16.894 -1.550 1.00 60.38 100 VAL A C 1
ATOM 806 O O . VAL A 1 100 ? -2.537 -16.844 -2.544 1.00 60.38 100 VAL A O 1
ATOM 809 N N . ARG A 1 101 ? -0.569 -16.405 -1.550 1.00 58.31 101 ARG A N 1
ATOM 810 C CA . ARG A 1 101 ? 0.115 -16.004 -2.785 1.00 58.31 101 ARG A CA 1
ATOM 811 C C . ARG A 1 101 ? 0.469 -17.271 -3.560 1.00 58.31 101 ARG A C 1
ATOM 813 O O . ARG A 1 101 ? 1.426 -17.948 -3.217 1.00 58.31 101 ARG A O 1
ATOM 820 N N . LYS A 1 102 ? -0.335 -17.615 -4.567 1.00 59.66 102 LYS A N 1
ATOM 821 C CA . LYS A 1 102 ? -0.170 -18.852 -5.350 1.00 59.66 102 LYS A CA 1
ATOM 822 C C . LYS A 1 102 ? 1.112 -18.891 -6.190 1.00 59.66 102 LYS A C 1
ATOM 824 O O . LYS A 1 102 ? 1.557 -19.972 -6.538 1.00 59.66 102 LYS A O 1
ATOM 829 N N . THR A 1 103 ? 1.686 -17.736 -6.509 1.00 56.75 103 THR A N 1
ATOM 830 C CA . THR A 1 103 ? 2.676 -17.577 -7.586 1.00 56.75 103 THR A CA 1
ATOM 831 C C . THR A 1 103 ? 4.045 -17.082 -7.126 1.00 56.75 103 THR A C 1
ATOM 833 O O . THR A 1 103 ? 4.832 -16.649 -7.958 1.00 56.75 103 THR A O 1
ATOM 836 N N . GLN A 1 104 ? 4.371 -17.129 -5.829 1.00 59.81 104 GLN A N 1
ATOM 837 C CA . GLN A 1 104 ? 5.761 -16.910 -5.409 1.00 59.81 104 GLN A CA 1
ATOM 838 C C . GLN A 1 104 ? 6.493 -18.260 -5.367 1.00 59.81 104 GLN A C 1
ATOM 840 O O . GLN A 1 104 ? 6.093 -19.115 -4.574 1.00 59.81 104 GLN A O 1
ATOM 845 N N . PRO A 1 105 ? 7.530 -18.474 -6.203 1.00 66.19 105 PRO A N 1
ATOM 846 C CA . PRO A 1 105 ? 8.350 -19.679 -6.144 1.00 66.19 105 PRO A CA 1
ATOM 847 C C . PRO A 1 105 ? 8.936 -19.831 -4.739 1.00 66.19 105 PRO A C 1
ATOM 849 O O . PRO A 1 105 ? 9.538 -18.895 -4.215 1.00 66.19 105 PRO A O 1
ATOM 852 N N . LEU A 1 106 ? 8.741 -20.998 -4.122 1.00 68.62 106 LEU A N 1
ATOM 853 C CA . LEU A 1 106 ? 9.179 -21.269 -2.746 1.00 68.62 106 LEU A CA 1
ATOM 854 C C . LEU A 1 106 ? 10.705 -21.217 -2.595 1.00 68.62 106 LEU A C 1
ATOM 856 O O . LEU A 1 106 ? 11.201 -20.909 -1.515 1.00 68.62 106 LEU A O 1
ATOM 860 N N . LYS A 1 107 ? 11.443 -21.499 -3.672 1.00 76.25 107 LYS A N 1
ATOM 861 C CA . LYS A 1 107 ? 12.899 -21.382 -3.745 1.00 76.25 107 LYS A CA 1
ATOM 862 C C . LYS A 1 107 ? 13.274 -20.884 -5.135 1.00 76.25 107 LYS A C 1
ATOM 864 O O . LYS A 1 107 ? 12.788 -21.422 -6.127 1.00 76.25 107 LYS A O 1
ATOM 869 N N . LYS A 1 108 ? 14.110 -19.849 -5.198 1.00 76.38 108 LYS A N 1
ATOM 870 C CA . LYS A 1 108 ? 14.799 -19.486 -6.439 1.00 76.38 108 LYS A CA 1
ATOM 871 C C . LYS A 1 108 ? 15.935 -20.483 -6.644 1.00 76.38 108 LYS A C 1
ATOM 873 O O . LYS A 1 108 ? 16.669 -20.744 -5.693 1.00 76.38 108 LYS A O 1
ATOM 878 N N . ILE A 1 109 ? 16.054 -21.032 -7.848 1.00 82.62 109 ILE A N 1
ATOM 879 C CA . ILE A 1 109 ? 17.231 -21.822 -8.223 1.00 82.62 109 ILE A CA 1
ATOM 880 C C . ILE A 1 109 ? 18.421 -20.870 -8.451 1.00 82.62 109 ILE A C 1
ATOM 882 O O . ILE A 1 109 ? 18.183 -19.729 -8.871 1.00 82.62 109 ILE A O 1
ATOM 886 N N . PRO A 1 110 ? 19.667 -21.273 -8.158 1.00 79.12 110 PRO A N 1
ATOM 887 C CA . PRO A 1 110 ? 20.851 -20.435 -8.375 1.00 79.12 110 PRO A CA 1
ATOM 888 C C . PRO A 1 110 ? 20.950 -19.874 -9.803 1.00 79.12 110 PRO A C 1
ATOM 890 O O . PRO A 1 110 ? 21.254 -18.701 -9.988 1.00 79.12 110 PRO A O 1
ATOM 893 N N . GLU A 1 111 ? 20.557 -20.671 -10.792 1.00 87.56 111 GLU A N 1
ATOM 894 C CA . GLU A 1 111 ? 20.675 -20.411 -12.232 1.00 87.56 111 GLU A CA 1
ATOM 895 C C . GLU A 1 111 ? 19.533 -19.532 -12.781 1.00 87.56 111 GLU A C 1
ATOM 897 O O . GLU A 1 111 ? 19.446 -19.264 -13.977 1.00 87.56 111 GLU A O 1
ATOM 902 N N . THR A 1 112 ? 18.611 -19.082 -11.919 1.00 84.06 112 THR A N 1
ATOM 903 C CA . THR A 1 112 ? 17.405 -18.341 -12.336 1.00 84.06 112 THR A CA 1
ATOM 904 C C . THR A 1 112 ? 17.761 -17.099 -13.153 1.00 84.06 112 THR A C 1
ATOM 906 O O . THR A 1 112 ? 17.103 -16.806 -14.149 1.00 84.06 112 THR A O 1
ATOM 909 N N . ASN A 1 113 ? 18.771 -16.347 -12.715 1.00 87.25 113 ASN A N 1
ATOM 910 C CA . ASN A 1 113 ? 19.145 -15.095 -13.368 1.00 87.25 113 ASN A CA 1
ATOM 911 C C . ASN A 1 113 ? 19.768 -15.358 -14.744 1.00 87.25 113 ASN A C 1
ATOM 913 O O . ASN A 1 113 ? 19.373 -14.707 -15.707 1.00 87.25 113 ASN A O 1
ATOM 917 N N . ASP A 1 114 ? 20.613 -16.384 -14.852 1.00 90.81 114 ASP A N 1
ATOM 918 C CA . ASP A 1 114 ? 21.285 -16.763 -16.098 1.00 90.81 114 ASP A CA 1
ATOM 919 C C . ASP A 1 114 ? 20.279 -17.162 -17.188 1.00 90.81 114 ASP A C 1
ATOM 921 O O . ASP A 1 114 ? 20.405 -16.760 -18.346 1.00 90.81 114 ASP A O 1
ATOM 925 N N . ILE A 1 115 ? 19.213 -17.883 -16.812 1.00 90.81 115 ILE A N 1
ATOM 926 C CA . ILE A 1 115 ? 18.109 -18.223 -17.722 1.00 90.81 115 ILE A CA 1
ATOM 927 C C . ILE A 1 115 ? 17.436 -16.950 -18.250 1.00 90.81 115 ILE A C 1
ATOM 929 O O . ILE A 1 115 ? 17.206 -16.818 -19.454 1.00 90.81 115 ILE A O 1
ATOM 933 N N . PHE A 1 116 ? 17.112 -16.001 -17.367 1.00 93.19 116 PHE A N 1
ATOM 934 C CA . PHE A 1 116 ? 16.444 -14.766 -17.779 1.00 93.19 116 PHE A CA 1
ATOM 935 C C . PHE A 1 116 ? 17.344 -13.857 -18.615 1.00 93.19 116 PHE A C 1
ATOM 937 O O . PHE A 1 116 ? 16.843 -13.187 -19.520 1.00 93.19 116 PHE A O 1
ATOM 944 N N . ASP A 1 117 ? 18.645 -13.837 -18.349 1.00 94.38 117 ASP A N 1
ATOM 945 C CA . ASP A 1 117 ? 19.592 -13.024 -19.105 1.00 94.38 117 ASP A CA 1
ATOM 946 C C . ASP A 1 117 ? 19.838 -13.600 -20.506 1.00 94.38 117 ASP A C 1
ATOM 948 O O . ASP A 1 117 ? 19.840 -12.841 -21.478 1.00 94.38 117 ASP A O 1
ATOM 952 N N . ASN A 1 118 ? 19.871 -14.928 -20.656 1.00 95.25 118 ASN A N 1
ATOM 953 C CA . ASN A 1 118 ? 19.880 -15.572 -21.971 1.00 95.25 118 ASN A CA 1
ATOM 954 C C . ASN A 1 118 ? 18.597 -15.273 -22.773 1.00 95.25 118 ASN A C 1
ATOM 956 O O . ASN A 1 118 ? 18.653 -14.885 -23.940 1.00 95.25 118 ASN A O 1
ATOM 960 N N . VAL A 1 119 ? 17.423 -15.370 -22.136 1.00 94.69 119 VAL A N 1
ATOM 961 C CA . VAL A 1 119 ? 16.138 -15.038 -22.781 1.00 94.69 119 VAL A CA 1
ATOM 962 C C . VAL A 1 119 ? 16.108 -13.575 -23.240 1.00 94.69 119 VAL A C 1
ATOM 964 O O . VAL A 1 119 ? 15.669 -13.287 -24.354 1.00 94.69 119 VAL A O 1
ATOM 967 N N . LYS A 1 120 ? 16.614 -12.637 -22.428 1.00 94.56 120 LYS A N 1
ATOM 968 C CA . LYS A 1 120 ? 16.737 -11.225 -22.830 1.00 94.56 120 LYS A CA 1
ATOM 969 C C . LYS A 1 120 ? 17.679 -11.049 -24.017 1.00 94.56 120 LYS A C 1
ATOM 971 O O . LYS A 1 120 ? 17.324 -10.317 -24.936 1.00 94.56 120 LYS A O 1
ATOM 976 N N . ALA A 1 121 ? 18.836 -11.709 -24.015 1.00 94.69 121 ALA A N 1
ATOM 977 C CA . ALA A 1 121 ? 19.792 -11.634 -25.117 1.00 94.69 121 ALA A CA 1
ATOM 978 C C . ALA A 1 121 ? 19.180 -12.161 -26.427 1.00 94.69 121 ALA A C 1
ATOM 980 O O . ALA A 1 121 ? 19.271 -11.507 -27.467 1.00 94.69 121 ALA A O 1
ATOM 981 N N . ALA A 1 122 ? 18.465 -13.289 -26.370 1.00 91.62 122 ALA A N 1
ATOM 982 C CA . ALA A 1 122 ? 17.730 -13.832 -27.511 1.00 91.62 122 ALA A CA 1
ATOM 983 C C . ALA A 1 122 ? 16.642 -12.865 -28.011 1.00 91.62 122 ALA A C 1
ATOM 985 O O . ALA A 1 122 ? 16.494 -12.664 -29.217 1.00 91.62 122 ALA A O 1
ATOM 986 N N . HIS A 1 123 ? 15.915 -12.211 -27.099 1.00 91.19 123 HIS A N 1
ATOM 987 C CA . HIS A 1 123 ? 14.928 -11.193 -27.464 1.00 91.19 123 HIS A CA 1
ATOM 988 C C . HIS A 1 123 ? 15.550 -9.948 -28.099 1.00 91.19 123 HIS A C 1
ATOM 990 O O . HIS A 1 123 ? 14.985 -9.426 -29.055 1.00 91.19 123 HIS A O 1
ATOM 996 N N . GLN A 1 124 ? 16.694 -9.478 -27.599 1.00 92.12 124 GLN A N 1
ATOM 997 C CA . GLN A 1 124 ? 17.414 -8.344 -28.181 1.00 92.12 124 GLN A CA 1
ATOM 998 C C . GLN A 1 124 ? 17.902 -8.671 -29.591 1.00 92.12 124 GLN A C 1
ATOM 1000 O O . GLN A 1 124 ? 17.698 -7.880 -30.505 1.00 92.12 124 GLN A O 1
ATOM 1005 N N . ARG A 1 125 ? 18.461 -9.869 -29.796 1.00 91.88 125 ARG A N 1
ATOM 1006 C CA . ARG A 1 125 ? 18.867 -10.338 -31.126 1.00 91.88 125 ARG A CA 1
ATOM 1007 C C . ARG A 1 125 ? 17.692 -10.357 -32.102 1.00 91.88 125 ARG A C 1
ATOM 1009 O O . ARG A 1 125 ? 17.811 -9.820 -33.196 1.00 91.88 125 ARG A O 1
ATOM 1016 N N . ALA A 1 126 ? 16.562 -10.929 -31.688 1.00 88.69 126 ALA A N 1
ATOM 1017 C CA . ALA A 1 126 ? 15.354 -10.988 -32.508 1.00 88.69 126 ALA A CA 1
ATOM 1018 C C . ALA A 1 126 ? 14.733 -9.607 -32.787 1.00 88.69 126 ALA A C 1
ATOM 1020 O O . ALA A 1 126 ? 13.992 -9.464 -33.748 1.00 88.69 126 ALA A O 1
ATOM 1021 N N . ALA A 1 127 ? 15.000 -8.597 -31.952 1.00 87.50 127 ALA A N 1
ATOM 1022 C CA . ALA A 1 127 ? 14.544 -7.230 -32.195 1.00 87.50 127 ALA A CA 1
ATOM 1023 C C . ALA A 1 127 ? 15.420 -6.489 -33.220 1.00 87.50 127 ALA A C 1
ATOM 1025 O O . ALA A 1 127 ? 14.918 -5.630 -33.940 1.00 87.50 127 ALA A O 1
ATOM 1026 N N . THR A 1 128 ? 16.717 -6.801 -33.267 1.00 90.69 128 THR A N 1
ATOM 1027 C CA . THR A 1 128 ? 17.681 -6.148 -34.165 1.00 90.69 128 THR A CA 1
ATOM 1028 C C . THR A 1 128 ? 17.714 -6.791 -35.553 1.00 90.69 128 THR A C 1
ATOM 1030 O O . THR A 1 128 ? 17.913 -6.100 -36.549 1.00 90.69 128 THR A O 1
ATOM 1033 N N . ASP A 1 129 ? 17.543 -8.111 -35.628 1.00 91.25 129 ASP A N 1
ATOM 1034 C CA . ASP A 1 129 ? 17.639 -8.872 -36.871 1.00 91.25 129 ASP A CA 1
ATOM 1035 C C . ASP A 1 129 ? 16.300 -8.894 -37.625 1.00 91.25 129 ASP A C 1
ATOM 1037 O O . ASP A 1 129 ? 15.323 -9.491 -37.174 1.00 91.25 129 ASP A O 1
ATOM 1041 N N . GLN A 1 130 ? 16.266 -8.268 -38.804 1.00 88.50 130 GLN A N 1
ATOM 1042 C CA . GLN A 1 130 ? 15.073 -8.190 -39.656 1.00 88.50 130 GLN A CA 1
ATOM 1043 C C . GLN A 1 130 ? 14.647 -9.547 -40.240 1.00 88.50 130 GLN A C 1
ATOM 1045 O O . GLN A 1 130 ? 13.518 -9.675 -40.710 1.00 88.50 130 GLN A O 1
ATOM 1050 N N . SER A 1 131 ? 15.520 -10.562 -40.213 1.00 92.25 131 SER A N 1
ATOM 1051 C CA . SER A 1 131 ? 15.195 -11.919 -40.670 1.00 92.25 131 SER A CA 1
ATOM 1052 C C . SER A 1 131 ? 14.371 -12.727 -39.658 1.00 92.25 131 SER A C 1
ATOM 1054 O O . SER A 1 131 ? 13.821 -13.774 -40.005 1.00 92.25 131 SER A O 1
ATOM 1056 N N . ILE A 1 132 ? 14.258 -12.252 -38.412 1.00 89.06 132 ILE A N 1
ATOM 1057 C CA . ILE A 1 132 ? 13.598 -12.967 -37.318 1.00 89.06 132 ILE A CA 1
ATOM 1058 C C . ILE A 1 132 ? 12.239 -12.324 -37.024 1.00 89.06 132 ILE A C 1
ATOM 1060 O O . ILE A 1 132 ? 12.150 -11.212 -36.511 1.00 89.06 132 ILE A O 1
ATOM 1064 N N . LEU A 1 133 ? 11.152 -13.058 -37.280 1.00 85.12 133 LEU A N 1
ATOM 1065 C CA . LEU A 1 133 ? 9.799 -12.617 -36.937 1.00 85.12 133 LEU A CA 1
ATOM 1066 C C . LEU A 1 133 ? 9.400 -13.106 -35.538 1.00 85.12 133 LEU A C 1
ATOM 1068 O O . LEU A 1 133 ? 9.322 -14.306 -35.273 1.00 85.12 133 LEU A O 1
ATOM 1072 N N . ARG A 1 134 ? 9.089 -12.175 -34.633 1.00 81.81 134 ARG A N 1
ATOM 1073 C CA . ARG A 1 134 ? 8.568 -12.491 -33.296 1.00 81.81 134 ARG A CA 1
ATOM 1074 C C . ARG A 1 134 ? 7.052 -12.690 -33.347 1.00 81.81 134 ARG A 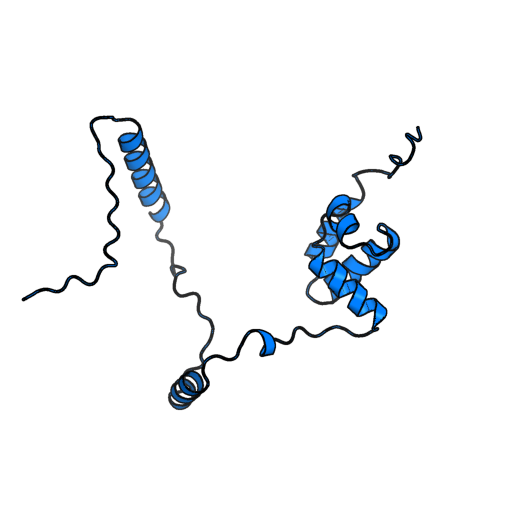C 1
ATOM 1076 O O . ARG A 1 134 ? 6.309 -11.732 -33.538 1.00 81.81 134 ARG A O 1
ATOM 1083 N N . ILE A 1 135 ? 6.596 -13.911 -33.082 1.00 79.44 135 ILE A N 1
ATOM 1084 C CA . ILE A 1 135 ? 5.171 -14.255 -32.992 1.00 79.44 135 ILE A CA 1
ATOM 1085 C C . ILE A 1 135 ? 4.825 -14.545 -31.525 1.00 79.44 135 ILE A C 1
ATOM 1087 O O . ILE A 1 135 ? 5.545 -15.271 -30.842 1.00 79.44 135 ILE A O 1
ATOM 1091 N N . SER A 1 136 ? 3.729 -13.974 -31.024 1.00 79.31 136 SER A N 1
ATOM 1092 C CA . SER A 1 136 ? 3.139 -14.338 -29.731 1.00 79.31 136 SER A CA 1
ATOM 1093 C C . SER A 1 136 ? 1.692 -14.751 -29.946 1.00 79.31 136 SER A C 1
ATOM 1095 O O . SER A 1 136 ? 0.894 -13.934 -30.405 1.00 79.31 136 SER A O 1
ATOM 1097 N N . ILE A 1 137 ? 1.367 -15.994 -29.608 1.00 70.94 137 ILE A N 1
ATOM 1098 C CA . ILE A 1 137 ? 0.018 -16.550 -29.720 1.00 70.94 137 ILE A CA 1
ATOM 1099 C C . ILE A 1 137 ? -0.468 -16.845 -28.294 1.00 70.94 137 ILE A C 1
ATOM 1101 O O . ILE A 1 137 ? 0.246 -17.480 -27.520 1.00 70.94 137 ILE A O 1
ATOM 1105 N N . ASP A 1 138 ? -1.631 -16.304 -27.918 1.00 76.12 138 ASP A N 1
ATOM 1106 C CA . ASP A 1 138 ? -2.299 -16.595 -26.641 1.00 76.12 138 ASP A CA 1
ATOM 1107 C C . ASP A 1 138 ? -3.410 -17.616 -26.897 1.00 76.12 138 ASP A C 1
ATOM 1109 O O . ASP A 1 138 ? -4.495 -17.276 -27.372 1.00 76.12 138 ASP A O 1
ATOM 1113 N N . ASP A 1 139 ? -3.148 -18.879 -26.574 1.00 58.97 139 ASP A N 1
ATOM 1114 C CA . ASP A 1 139 ? -4.105 -19.967 -26.780 1.00 58.97 139 ASP A CA 1
ATOM 1115 C C . ASP A 1 139 ? -5.095 -20.012 -25.609 1.00 58.97 139 ASP A C 1
ATOM 1117 O O . ASP A 1 139 ? -5.125 -20.939 -24.798 1.00 58.97 139 ASP A O 1
ATOM 1121 N N . LYS A 1 140 ? -5.916 -18.968 -25.478 1.00 57.94 140 LYS A N 1
ATOM 1122 C CA . LYS A 1 140 ? -7.052 -18.940 -24.539 1.00 57.94 140 LYS A CA 1
ATOM 1123 C C . LYS A 1 140 ? -8.404 -19.123 -25.212 1.00 57.94 140 LYS A C 1
ATOM 1125 O O . LYS A 1 140 ? -9.444 -18.863 -24.605 1.00 57.94 140 LYS A O 1
ATOM 1130 N N . ALA A 1 141 ? -8.409 -19.619 -26.440 1.00 61.41 141 ALA A N 1
ATOM 1131 C CA . ALA A 1 141 ? -9.623 -20.051 -27.105 1.00 61.41 141 ALA A CA 1
ATOM 1132 C C . ALA A 1 141 ? -9.847 -21.549 -26.860 1.00 61.41 141 ALA A C 1
ATOM 1134 O O . ALA A 1 141 ? -8.949 -22.368 -27.043 1.00 61.41 141 ALA A O 1
ATOM 1135 N N . LYS A 1 142 ? -11.067 -21.928 -26.461 1.00 65.00 142 LYS A N 1
ATOM 1136 C CA . LYS A 1 142 ? -11.487 -23.333 -26.510 1.00 65.00 142 LYS A CA 1
ATOM 1137 C C . LYS A 1 142 ? -11.567 -23.742 -27.980 1.00 65.00 142 LYS A C 1
ATOM 1139 O O . LYS A 1 142 ? -12.490 -23.318 -28.671 1.00 65.00 142 LYS A O 1
ATOM 1144 N N . VAL A 1 143 ? -10.628 -24.560 -28.441 1.00 63.50 143 VAL A N 1
ATOM 1145 C CA . VAL A 1 143 ? -10.724 -25.213 -29.749 1.00 63.50 143 VAL A CA 1
ATOM 1146 C C . VAL A 1 143 ? -11.764 -26.325 -29.626 1.00 63.50 143 VAL A C 1
ATOM 1148 O O . VAL A 1 143 ? -11.598 -27.243 -28.821 1.00 63.50 143 VAL A O 1
ATOM 1151 N N . LYS A 1 144 ? -12.873 -26.225 -30.366 1.00 66.12 144 LYS A N 1
ATOM 1152 C CA . LYS A 1 144 ? -13.781 -27.362 -30.541 1.00 66.12 144 LYS A CA 1
ATOM 1153 C C . LYS A 1 144 ? -13.088 -28.335 -31.489 1.00 66.12 144 LYS A C 1
ATOM 1155 O O . LYS A 1 144 ? -12.800 -27.975 -32.623 1.00 66.12 144 LYS A O 1
ATOM 1160 N N . ILE A 1 145 ? -12.761 -29.520 -30.990 1.00 62.59 145 ILE A N 1
ATOM 1161 C CA . ILE A 1 145 ? -12.259 -30.620 -31.810 1.00 62.59 145 ILE A CA 1
ATOM 1162 C C . ILE A 1 145 ? -13.475 -31.483 -32.156 1.00 62.59 145 ILE A C 1
ATOM 1164 O O . ILE A 1 145 ? -14.100 -32.020 -31.242 1.00 62.59 145 ILE A O 1
ATOM 1168 N N . GLY A 1 146 ? -13.785 -31.584 -33.450 1.00 70.25 146 GLY A N 1
ATOM 1169 C CA . GLY A 1 146 ? -14.917 -32.338 -34.002 1.00 70.25 146 GLY A CA 1
ATOM 1170 C C . GLY A 1 146 ? -16.048 -31.445 -34.522 1.00 70.25 146 GLY A C 1
ATOM 1171 O O . GLY A 1 146 ? -16.332 -30.407 -33.915 1.00 70.25 146 GLY A O 1
ATOM 1172 N N . ASP A 1 147 ? -16.650 -31.864 -35.641 1.00 50.19 147 ASP A N 1
ATOM 1173 C CA . ASP A 1 147 ? -17.987 -31.424 -36.068 1.00 50.19 147 ASP A CA 1
ATOM 1174 C C . ASP A 1 147 ? -19.064 -31.979 -35.121 1.00 50.19 147 ASP A C 1
ATOM 1176 O O . ASP A 1 147 ? -18.923 -33.147 -34.680 1.00 50.19 147 ASP A O 1
#

pLDDT: mean 76.23, std 16.94, range [32.12, 95.25]

Secondary structure (DSSP, 8-state):
----------TTSHHHHHHHHHH--HHHHHHHHHHHHHHHHTT-HHHHHHHH---HHHHHHHHHHHHTTS-----GGGG-PPPHHHHHHHHHTT-------TTS-SS--TTHHHHHHHHHHHHHHHHH-TT---------S------